Protein AF-A0A1J3DGW9-F1 (afdb_monomer_lite)

Foldseek 3Di:
DDDPCVQQPVNHHDDDDDDDPVRVVVVCLQQNDQVGGHPNDPPHHDDDDPDPDPPPVCVCPDPVNVVPDDDDDPDDDDDDDDDDCVPDVVSVCVVPVCVVVVVVVVVVVVVVVVVVVVVVVVVVVVPDDPDDPDDPPDDDD

Secondary structure (DSSP, 8-state):
---HHHHSGGG-S-------HHHHHHHHHHH--SSS--SSSTT--PPPPS-S---HHHHHTSHHHHTTSPPP-----PPPP---TTT-HHHHHHH-TTHHHHHHHHHHHHHHHHHHHHHHHHHHHHTS-------------

Organism: Noccaea caerulescens (NCBI:txid107243)

pLDDT: mean 89.02, std 14.02, range [41.22, 98.06]

Radius of gyration: 49.37 Å; chains: 1; bounding box: 120×62×108 Å

Structure (mmCIF, N/CA/C/O backbone):
data_AF-A0A1J3DGW9-F1
#
_entry.id   AF-A0A1J3DGW9-F1
#
loop_
_atom_site.group_PDB
_atom_site.id
_atom_site.type_symbol
_atom_site.label_atom_id
_atom_site.label_alt_id
_atom_site.label_comp_id
_atom_site.label_asym_id
_atom_site.label_entity_id
_atom_site.label_seq_id
_atom_site.pdbx_PDB_ins_code
_atom_site.Cartn_x
_atom_site.Cartn_y
_atom_site.Cartn_z
_atom_site.occupancy
_atom_site.B_iso_or_equiv
_atom_site.auth_seq_id
_atom_site.auth_comp_id
_atom_site.auth_asym_id
_atom_site.auth_atom_id
_atom_site.pdbx_PDB_model_num
ATOM 1 N N . ARG A 1 1 ? -18.770 4.989 34.427 1.00 80.56 1 ARG A N 1
ATOM 2 C CA . ARG A 1 1 ? -19.145 5.461 33.067 1.00 80.56 1 ARG A CA 1
ATOM 3 C C . ARG A 1 1 ? -17.875 5.576 32.226 1.00 80.56 1 ARG A C 1
ATOM 5 O O . ARG A 1 1 ? -16.929 6.198 32.694 1.00 80.56 1 ARG A O 1
ATOM 12 N N . LEU A 1 2 ? -17.825 4.946 31.049 1.00 92.38 2 LEU A N 1
ATOM 13 C CA . LEU A 1 2 ? -16.669 5.014 30.141 1.00 92.38 2 LEU A CA 1
ATOM 14 C C . LEU A 1 2 ? -16.665 6.357 29.399 1.00 92.38 2 LEU A C 1
ATOM 16 O O . LEU A 1 2 ? -17.708 6.779 28.906 1.00 92.38 2 LEU A O 1
ATOM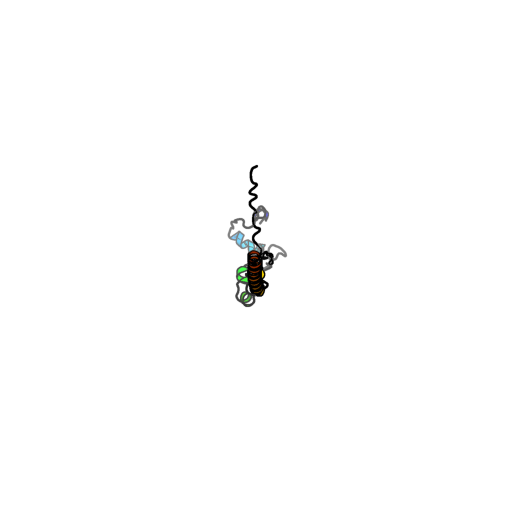 20 N N . SER A 1 3 ? -15.515 7.033 29.356 1.00 93.94 3 SER A N 1
ATOM 21 C CA . SER A 1 3 ? -15.342 8.330 28.689 1.00 93.94 3 SER A CA 1
ATOM 22 C C . SER A 1 3 ? -14.301 8.217 27.586 1.00 93.94 3 SER A C 1
ATOM 24 O O . SER A 1 3 ? -13.206 7.708 27.830 1.00 93.94 3 SER A O 1
ATOM 26 N N . LEU A 1 4 ? -14.625 8.736 26.399 1.00 93.56 4 LEU A N 1
ATOM 27 C CA . LEU A 1 4 ? -13.731 8.712 25.244 1.00 93.56 4 LEU A CA 1
ATOM 28 C C . LEU A 1 4 ? -12.419 9.455 25.522 1.00 93.56 4 LEU A C 1
ATOM 30 O O . LEU A 1 4 ? -11.361 8.928 25.217 1.00 93.56 4 LEU A O 1
ATOM 34 N N . LEU A 1 5 ? -12.470 10.611 26.194 1.00 94.94 5 LEU A N 1
ATOM 35 C CA . LEU A 1 5 ? -11.279 11.407 26.529 1.00 94.94 5 LEU A CA 1
ATOM 36 C C . LEU A 1 5 ? -10.296 10.651 27.433 1.00 94.94 5 LEU A C 1
ATOM 38 O O . LEU A 1 5 ? -9.091 10.879 27.384 1.00 94.94 5 LEU A O 1
ATOM 42 N N . LYS A 1 6 ? -10.813 9.738 28.265 1.00 94.44 6 LYS A N 1
ATOM 43 C CA . LYS A 1 6 ? -9.981 8.870 29.102 1.00 94.44 6 LYS A CA 1
ATOM 44 C C . LYS A 1 6 ? -9.493 7.650 28.324 1.00 94.44 6 LYS A C 1
ATOM 46 O O . LYS A 1 6 ? -8.365 7.234 28.539 1.00 94.44 6 LYS A O 1
ATOM 51 N N . LEU A 1 7 ? -10.302 7.074 27.439 1.00 95.38 7 LEU A N 1
ATOM 52 C CA . LEU A 1 7 ? -9.917 5.893 26.658 1.00 95.38 7 LEU A CA 1
ATOM 53 C C . LEU A 1 7 ? -8.910 6.213 25.544 1.00 95.38 7 LEU A C 1
ATOM 55 O O . LEU A 1 7 ? -8.008 5.417 25.313 1.00 95.38 7 LEU A O 1
ATOM 59 N N . ALA A 1 8 ? -9.046 7.372 24.901 1.00 96.69 8 ALA A N 1
ATOM 60 C CA . ALA A 1 8 ? -8.216 7.826 23.791 1.00 96.69 8 ALA A CA 1
ATOM 61 C C . ALA A 1 8 ? -7.712 9.263 24.038 1.00 96.69 8 ALA A C 1
ATOM 63 O O . ALA A 1 8 ? -8.203 10.213 23.415 1.00 96.69 8 ALA A O 1
ATOM 64 N N . PRO A 1 9 ? -6.771 9.463 24.983 1.00 95.94 9 PRO A N 1
ATOM 65 C CA . PRO A 1 9 ? -6.213 10.784 25.255 1.00 95.94 9 PRO A CA 1
ATOM 66 C C . PRO A 1 9 ? -5.512 11.328 24.003 1.00 95.94 9 PRO A C 1
ATOM 68 O O . PRO A 1 9 ? -4.694 10.650 23.380 1.00 95.94 9 PRO A O 1
ATOM 71 N N . GLY A 1 10 ? -5.880 12.543 23.592 1.00 95.25 10 GLY A N 1
ATOM 72 C CA . GLY A 1 10 ? -5.375 13.148 22.355 1.00 95.25 10 GLY A CA 1
ATOM 73 C C . GLY A 1 10 ? -5.770 12.400 21.073 1.00 95.25 10 GLY A C 1
ATOM 74 O O . GLY A 1 10 ? -5.121 12.591 20.054 1.00 95.25 10 GLY A O 1
ATOM 75 N N . GLY A 1 11 ? -6.784 11.526 21.116 1.00 96.06 11 GLY A N 1
ATOM 76 C CA . GLY A 1 11 ? -7.261 10.775 19.948 1.00 96.06 11 GLY A CA 1
ATOM 77 C C . GLY A 1 11 ? -6.479 9.498 19.618 1.00 96.06 11 GLY A C 1
ATOM 78 O O . GLY A 1 11 ? -6.795 8.842 18.629 1.00 96.06 11 GLY A O 1
ATOM 79 N N . HIS A 1 12 ? -5.501 9.103 20.437 1.00 96.94 12 HIS A N 1
ATOM 80 C CA . HIS A 1 12 ? -4.731 7.876 20.221 1.00 96.94 12 HIS A CA 1
ATOM 81 C C . HIS A 1 12 ? -5.476 6.650 20.760 1.00 96.94 12 HIS A C 1
ATOM 83 O O . HIS A 1 12 ? -5.920 6.634 21.908 1.00 96.94 12 HIS A O 1
ATOM 89 N N . LEU A 1 13 ? -5.603 5.610 19.937 1.00 95.12 13 LEU A N 1
ATOM 90 C CA . LEU A 1 13 ? -6.203 4.331 20.324 1.00 95.12 13 LEU A CA 1
ATOM 91 C C . LEU A 1 13 ? -5.194 3.470 21.105 1.00 95.12 13 LEU A C 1
ATOM 93 O O . LEU A 1 13 ? -3.987 3.640 20.965 1.00 95.12 13 LEU A O 1
ATOM 97 N N . GLY A 1 14 ? -5.689 2.511 21.896 1.00 94.19 14 GLY A N 1
ATOM 98 C CA . GLY A 1 14 ? -4.836 1.497 22.535 1.00 94.19 14 GLY A CA 1
ATOM 99 C C . GLY A 1 14 ? -4.302 1.853 23.926 1.00 94.19 14 GLY A C 1
ATOM 100 O O . GLY A 1 14 ? -3.221 1.407 24.301 1.00 94.19 14 GLY A O 1
ATOM 101 N N . ARG A 1 15 ? -5.043 2.631 24.727 1.00 95.75 15 ARG A N 1
ATOM 102 C CA . ARG A 1 15 ? -4.690 2.841 26.139 1.00 95.75 15 ARG A CA 1
ATOM 103 C C . ARG A 1 15 ? -4.704 1.511 26.901 1.00 95.75 15 ARG A C 1
ATOM 105 O O . ARG A 1 15 ? -5.672 0.760 26.818 1.00 95.75 15 ARG A O 1
ATOM 112 N N . PHE A 1 16 ? -3.672 1.269 27.707 1.00 96.56 16 PHE A N 1
ATOM 113 C CA . PHE A 1 16 ? -3.643 0.140 28.636 1.00 96.56 16 PHE A CA 1
ATOM 114 C C . PHE A 1 16 ? -4.740 0.299 29.705 1.00 96.56 16 PHE A C 1
ATOM 116 O O . PHE A 1 16 ? -4.782 1.305 30.421 1.00 96.56 16 PHE A O 1
ATOM 123 N N . LEU A 1 17 ? -5.653 -0.6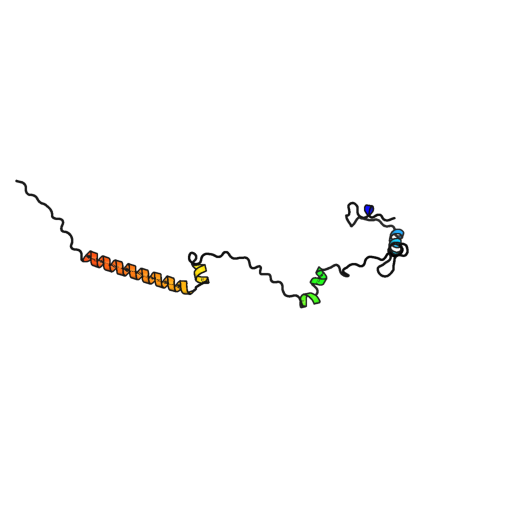74 29.783 1.00 95.31 17 LEU A N 1
ATOM 124 C CA . LEU A 1 17 ? -6.796 -0.687 30.697 1.00 95.31 17 LEU A CA 1
ATOM 125 C C . LEU A 1 17 ? -6.695 -1.877 31.644 1.00 95.31 17 LEU A C 1
ATOM 127 O O . LEU A 1 17 ? -6.398 -2.990 31.220 1.00 95.31 17 LEU A O 1
ATOM 131 N N . VAL A 1 18 ? -7.022 -1.640 32.910 1.00 96.31 18 VAL A N 1
ATOM 132 C CA . VAL A 1 18 ? -7.157 -2.689 33.922 1.00 96.31 18 VAL A CA 1
ATOM 133 C C . VAL A 1 18 ? -8.641 -2.868 34.220 1.00 96.31 18 VAL A C 1
ATOM 135 O O . VAL A 1 18 ? -9.327 -1.904 34.563 1.00 96.31 18 VAL A O 1
ATOM 138 N N . TRP A 1 19 ? -9.136 -4.095 34.077 1.00 96.88 19 TRP A N 1
ATOM 139 C CA . TRP A 1 19 ? -10.536 -4.449 34.304 1.00 96.88 19 TRP A CA 1
ATOM 140 C C . TRP A 1 19 ? -10.671 -5.360 35.519 1.00 96.88 19 TRP A C 1
ATOM 142 O O . TRP A 1 19 ? -9.903 -6.304 35.684 1.00 96.88 19 TRP A O 1
ATOM 152 N N . THR A 1 20 ? -11.685 -5.118 36.348 1.00 98.06 20 THR A N 1
ATOM 153 C CA . THR A 1 20 ? -12.170 -6.131 37.290 1.00 98.06 20 THR A CA 1
ATOM 154 C C . THR A 1 20 ? -13.090 -7.103 36.551 1.00 98.06 20 THR A C 1
ATOM 156 O O . THR A 1 20 ? -13.744 -6.719 35.579 1.00 98.06 20 THR A O 1
ATOM 159 N N . LYS A 1 21 ? -13.189 -8.353 37.023 1.00 97.56 21 LYS A N 1
ATOM 160 C CA . LYS A 1 21 ? -14.033 -9.393 36.404 1.00 97.56 21 LYS A CA 1
ATOM 161 C C . LYS A 1 21 ? -15.468 -8.908 36.147 1.00 97.56 21 LYS A C 1
ATOM 163 O O . LYS A 1 21 ? -15.945 -8.942 35.018 1.00 97.56 2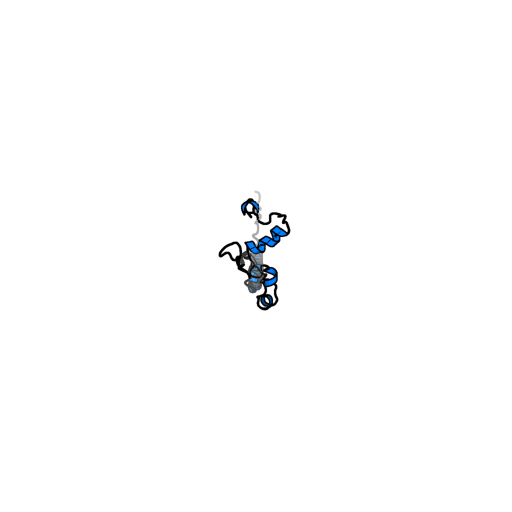1 LYS A O 1
ATOM 168 N N . SER A 1 22 ? -16.108 -8.354 37.176 1.00 97.12 22 SER A N 1
ATOM 169 C CA . SER A 1 22 ? -17.487 -7.859 37.094 1.00 97.12 22 SER A CA 1
ATOM 170 C C . SER A 1 22 ? -17.654 -6.653 36.167 1.00 97.12 22 SER A C 1
ATOM 172 O O . SER A 1 22 ? -18.731 -6.447 35.610 1.00 97.12 22 SER A O 1
ATOM 174 N N . ALA A 1 23 ? -16.616 -5.831 35.987 1.00 96.19 23 ALA A N 1
ATOM 175 C CA . ALA A 1 23 ? -16.660 -4.728 35.033 1.00 96.19 23 ALA A CA 1
ATOM 176 C C . ALA A 1 23 ? -16.570 -5.227 33.585 1.00 96.19 23 ALA A C 1
ATOM 178 O O . ALA A 1 23 ? -17.227 -4.653 32.720 1.00 96.19 23 ALA A O 1
ATOM 179 N N . PHE A 1 24 ? -15.795 -6.287 33.336 1.00 95.88 24 PHE A N 1
ATOM 180 C CA . PHE A 1 24 ? -15.665 -6.898 32.015 1.00 95.88 24 PHE A CA 1
ATOM 181 C C . PHE A 1 24 ? -16.963 -7.592 31.583 1.00 95.88 24 PHE A C 1
ATOM 183 O O . PHE A 1 24 ? -17.452 -7.338 30.487 1.00 95.88 24 PHE A O 1
ATOM 190 N N . GLU A 1 25 ? -17.586 -8.368 32.475 1.00 95.38 25 GLU A N 1
ATOM 191 C CA . GLU A 1 25 ? -18.879 -9.030 32.221 1.00 95.38 25 GLU A CA 1
ATOM 192 C C . GLU A 1 25 ? -20.000 -8.021 31.913 1.00 95.38 25 GLU A C 1
ATOM 194 O O . GLU A 1 25 ? -20.832 -8.238 31.036 1.00 95.38 25 GLU A O 1
ATOM 199 N N . LYS A 1 26 ? -19.988 -6.851 32.566 1.00 94.88 26 LYS A N 1
ATOM 200 C CA . LYS A 1 26 ? -20.957 -5.773 32.300 1.00 94.88 26 LYS A CA 1
ATOM 201 C C . LYS A 1 26 ? -20.810 -5.115 30.922 1.00 94.88 26 LYS A C 1
ATOM 203 O O . LYS A 1 26 ? -21.689 -4.347 30.540 1.00 94.88 26 LYS A O 1
ATOM 208 N N . LEU A 1 27 ? -19.729 -5.341 30.171 1.00 94.31 27 LEU A N 1
ATOM 209 C CA . LEU A 1 27 ? -19.592 -4.745 28.836 1.00 94.31 27 LEU A CA 1
ATOM 210 C C . LEU A 1 27 ? -20.612 -5.316 27.849 1.00 94.31 27 LEU A C 1
ATOM 212 O O . LEU A 1 27 ? -21.141 -4.557 27.035 1.00 94.31 27 LEU A O 1
ATOM 216 N N . GLU A 1 28 ? -20.921 -6.609 27.953 1.00 93.69 28 GLU A N 1
ATOM 217 C CA . GLU A 1 28 ? -21.881 -7.272 27.070 1.00 93.69 28 GLU A CA 1
ATOM 218 C C . GLU A 1 28 ? -23.303 -6.740 27.284 1.00 93.69 28 GLU A C 1
ATOM 220 O O . GLU A 1 28 ? -23.972 -6.410 26.313 1.00 93.69 28 GLU A O 1
ATOM 225 N N . SER A 1 29 ? -23.746 -6.510 28.524 1.00 93.94 29 SER A N 1
ATOM 226 C CA . SER A 1 29 ? -25.071 -5.907 28.768 1.00 93.94 29 SER A CA 1
ATOM 227 C C . SER A 1 29 ? -25.153 -4.440 28.320 1.00 93.94 29 SER A C 1
ATOM 229 O O . SER A 1 29 ? -26.190 -3.965 27.848 1.00 93.94 29 SER A O 1
ATOM 231 N N . VAL A 1 30 ? -24.042 -3.697 28.415 1.00 94.38 30 VAL A N 1
ATOM 232 C CA . VAL A 1 30 ? -23.983 -2.286 28.001 1.00 94.38 30 VAL A CA 1
ATOM 233 C C . VAL A 1 30 ? -23.978 -2.126 26.481 1.00 94.38 30 VAL A C 1
ATOM 235 O O . VAL A 1 30 ? -24.601 -1.188 25.980 1.00 94.38 30 VAL A O 1
ATOM 238 N N . TYR A 1 31 ? -23.260 -2.968 25.738 1.00 94.69 31 TYR A N 1
ATOM 239 C CA . TYR A 1 31 ? -23.056 -2.788 24.292 1.00 94.69 31 TYR A CA 1
ATOM 240 C C . TYR A 1 31 ? -23.733 -3.849 23.419 1.00 94.69 31 TYR A C 1
ATOM 242 O O . TYR A 1 31 ? -23.997 -3.564 22.253 1.00 94.69 31 TYR A O 1
ATOM 250 N N . GLY A 1 32 ? -24.067 -5.009 23.972 1.00 94.31 32 GLY A N 1
ATOM 251 C CA . GLY A 1 32 ? -24.538 -6.171 23.229 1.00 94.31 32 GLY A CA 1
ATOM 252 C C . GLY A 1 32 ? -23.404 -6.906 22.513 1.00 94.31 32 GLY A C 1
ATOM 253 O O . GLY A 1 32 ? -22.216 -6.670 22.751 1.00 94.31 32 GLY A O 1
ATOM 254 N N . SER A 1 33 ? -23.796 -7.783 21.596 1.00 92.38 33 SER A N 1
ATOM 255 C CA . SER A 1 33 ? -22.913 -8.502 20.680 1.00 92.38 33 SER A CA 1
ATOM 256 C C . SER A 1 33 ? -23.302 -8.201 19.226 1.00 92.38 33 SER A C 1
ATOM 258 O O . SER A 1 33 ? -24.165 -7.369 18.944 1.00 92.38 33 SER A O 1
ATOM 260 N N . PHE A 1 34 ? -22.666 -8.867 18.261 1.00 90.75 34 PHE A N 1
ATOM 261 C CA . PHE A 1 34 ? -23.092 -8.778 16.860 1.00 90.75 34 PHE A CA 1
ATOM 262 C C . PHE A 1 34 ? -24.417 -9.503 16.576 1.00 90.75 34 PHE A C 1
ATOM 264 O O . PHE A 1 34 ? -25.003 -9.298 15.513 1.00 90.75 34 PHE A O 1
ATOM 271 N N . GLU A 1 35 ? -24.881 -10.343 17.498 1.00 90.94 35 GLU A N 1
ATOM 272 C CA . GLU A 1 35 ? -26.127 -11.108 17.381 1.00 90.94 35 GLU A CA 1
ATOM 273 C C . GLU A 1 35 ? -27.220 -10.549 18.296 1.00 90.94 35 GLU A C 1
ATOM 275 O O . GLU A 1 35 ? -28.392 -10.543 17.927 1.00 90.94 35 GLU A O 1
ATOM 280 N N . LYS A 1 36 ? -26.836 -10.046 19.477 1.00 92.50 36 LYS A N 1
ATOM 281 C CA . LYS A 1 36 ? -27.754 -9.540 20.500 1.00 92.50 36 LYS A CA 1
ATOM 282 C C . LYS A 1 36 ? -27.641 -8.017 20.634 1.00 92.50 36 LYS A C 1
ATOM 284 O O . LYS A 1 36 ? -26.530 -7.519 20.821 1.00 92.50 36 LYS A O 1
ATOM 289 N N . PRO A 1 37 ? -28.753 -7.262 20.570 1.00 92.75 37 PRO A N 1
ATOM 290 C CA . PRO A 1 37 ? -28.733 -5.816 20.784 1.00 92.75 37 PRO A CA 1
ATOM 291 C C . PRO A 1 37 ? -28.384 -5.462 22.239 1.00 92.75 37 PRO A C 1
ATOM 293 O O . PRO A 1 37 ? -28.430 -6.310 23.127 1.00 92.75 37 PRO A O 1
ATOM 296 N N . SER A 1 38 ? -28.042 -4.196 22.488 1.00 94.88 38 SER A N 1
ATOM 297 C CA . SER A 1 38 ? -27.756 -3.713 23.844 1.00 94.88 38 SER A CA 1
ATOM 298 C C . SER A 1 38 ? -29.003 -3.723 24.734 1.00 94.88 38 SER A C 1
ATOM 300 O O . SER A 1 38 ? -30.066 -3.257 24.324 1.00 94.88 38 SER A O 1
ATOM 302 N N . GLU A 1 39 ? -28.846 -4.180 25.979 1.00 93.44 39 GLU A N 1
ATOM 303 C CA . GLU A 1 39 ? -29.903 -4.142 26.997 1.00 93.44 39 GLU A CA 1
ATOM 304 C C . GLU A 1 39 ? -30.039 -2.742 27.610 1.00 93.44 39 GLU A C 1
ATOM 306 O O . GLU A 1 39 ? -31.141 -2.246 27.836 1.00 93.44 39 GLU A O 1
ATOM 311 N N . MET A 1 40 ? -28.907 -2.078 27.874 1.00 92.69 40 MET A N 1
ATOM 312 C CA . MET A 1 40 ? -28.896 -0.788 28.572 1.00 92.69 40 MET A CA 1
ATOM 313 C C . MET A 1 40 ? -29.064 0.419 27.646 1.00 92.69 40 MET A C 1
ATOM 315 O O . MET A 1 40 ? -29.583 1.457 28.060 1.00 92.69 40 MET A O 1
ATOM 319 N N . LYS A 1 41 ? -28.580 0.336 26.403 1.00 93.00 41 LYS A N 1
ATOM 320 C CA . LYS A 1 41 ? -28.617 1.449 25.450 1.00 93.00 41 LYS A CA 1
ATOM 321 C C . LYS A 1 41 ? -29.738 1.234 24.446 1.00 93.00 41 LYS A C 1
ATOM 323 O O . LYS A 1 41 ? -29.601 0.486 23.482 1.00 93.00 41 LYS A O 1
ATOM 328 N N . LYS A 1 42 ? -30.834 1.962 24.649 1.00 93.69 42 LYS A N 1
ATOM 329 C CA . LYS A 1 42 ? -32.011 1.910 23.779 1.00 93.69 42 LYS A CA 1
ATOM 330 C C . LYS A 1 42 ? -31.642 2.188 22.316 1.00 93.69 42 LYS A C 1
ATOM 332 O O . LYS A 1 42 ? -31.108 3.249 22.003 1.00 93.69 42 LYS A O 1
ATOM 337 N N . GLY A 1 43 ? -31.956 1.236 21.437 1.00 91.69 43 GLY A N 1
ATOM 338 C CA . GLY A 1 43 ? -31.741 1.350 19.989 1.00 91.69 43 GLY A CA 1
ATOM 339 C C . GLY A 1 43 ? -30.278 1.273 19.543 1.00 91.69 43 GLY A C 1
ATOM 340 O O . GLY A 1 43 ? -29.989 1.544 18.381 1.00 91.69 43 GLY A O 1
ATOM 341 N N . TYR A 1 44 ? -29.347 0.927 20.436 1.00 94.62 44 TYR A N 1
ATOM 342 C CA . TYR A 1 44 ? -27.940 0.785 20.081 1.00 94.62 44 TYR A CA 1
ATOM 343 C C . TYR A 1 44 ? -27.637 -0.625 19.566 1.00 94.62 44 TYR A C 1
ATOM 345 O O . TYR A 1 44 ? -27.960 -1.623 20.212 1.00 94.62 44 TYR A O 1
ATOM 353 N N . VAL A 1 45 ? -26.948 -0.684 18.427 1.00 93.56 45 VAL A N 1
ATOM 354 C CA . VAL A 1 45 ? -26.422 -1.911 17.823 1.00 93.56 45 VAL A CA 1
ATOM 355 C C . VAL A 1 45 ? -24.945 -1.699 17.513 1.00 93.56 45 VAL A C 1
ATOM 357 O O . VAL A 1 45 ? -24.533 -0.597 17.135 1.00 93.56 45 VAL A O 1
ATOM 360 N N . LEU A 1 46 ? -24.141 -2.752 17.676 1.00 94.00 46 LEU A N 1
ATOM 361 C CA . LEU A 1 46 ? -22.722 -2.713 17.347 1.00 94.00 46 LEU A CA 1
ATOM 362 C C . LEU A 1 46 ? -22.519 -2.372 15.855 1.00 94.00 46 LEU A C 1
ATOM 364 O O . LEU A 1 46 ? -23.144 -3.003 14.996 1.00 94.00 46 LEU A O 1
ATOM 368 N N . PRO A 1 47 ? -21.642 -1.407 15.516 1.00 94.06 47 PRO A N 1
ATOM 369 C CA . PRO A 1 47 ? -21.338 -1.093 14.126 1.00 94.06 47 PRO A CA 1
ATOM 370 C C . PRO A 1 47 ? -20.806 -2.319 13.380 1.00 94.06 47 PRO A C 1
ATOM 372 O O . PRO A 1 47 ? -19.869 -2.975 13.836 1.00 94.06 47 PRO A O 1
ATOM 375 N N . ARG A 1 48 ? -21.379 -2.617 12.210 1.00 92.56 48 ARG A N 1
ATOM 376 C CA . ARG A 1 48 ? -20.881 -3.688 11.341 1.00 92.56 48 ARG A CA 1
ATOM 377 C C . ARG A 1 48 ? -19.606 -3.222 10.631 1.00 92.56 48 ARG A C 1
ATOM 379 O O . ARG A 1 48 ? -19.619 -2.142 10.033 1.00 92.56 48 ARG A O 1
ATOM 386 N N . PRO A 1 49 ? -18.509 -3.999 10.672 1.00 94.56 49 PRO A N 1
ATOM 387 C CA . PRO A 1 49 ? -17.321 -3.657 9.908 1.00 94.56 49 PRO A CA 1
ATOM 388 C C . PRO A 1 49 ? -17.628 -3.753 8.409 1.00 94.56 49 PRO A C 1
ATOM 390 O O . PRO A 1 49 ? -18.400 -4.606 7.976 1.00 94.56 49 PRO A O 1
ATOM 393 N N . LYS A 1 50 ? -17.008 -2.882 7.603 1.00 95.19 50 LYS A N 1
ATOM 394 C CA . LYS A 1 50 ? -17.173 -2.905 6.136 1.00 95.19 50 LYS A CA 1
ATOM 395 C C . LYS A 1 50 ? -16.626 -4.185 5.498 1.00 95.19 50 LYS A C 1
ATOM 397 O O . LYS A 1 50 ? -17.061 -4.561 4.417 1.00 95.19 50 LYS A O 1
ATOM 402 N N . MET A 1 51 ? -15.662 -4.824 6.155 1.00 94.38 51 MET A N 1
ATOM 403 C CA . MET A 1 51 ? -15.043 -6.075 5.733 1.00 94.38 51 MET A CA 1
ATOM 404 C C . MET A 1 51 ? -15.109 -7.074 6.882 1.00 94.38 51 MET A C 1
ATOM 406 O O . MET A 1 51 ? -14.848 -6.708 8.026 1.00 94.38 51 MET A O 1
ATOM 410 N N . VAL A 1 52 ? -15.434 -8.330 6.577 1.00 92.81 52 VAL A N 1
ATOM 411 C CA . VAL A 1 52 ? -15.453 -9.412 7.574 1.00 92.81 52 VAL A CA 1
ATOM 412 C C . VAL A 1 52 ? -14.025 -9.792 7.978 1.00 92.81 52 VAL A C 1
ATOM 414 O O . VAL A 1 52 ? -13.709 -9.859 9.160 1.00 92.81 52 VAL A O 1
ATOM 417 N N . ASN A 1 53 ? -13.147 -9.978 6.990 1.00 93.38 53 ASN A N 1
ATOM 418 C CA . ASN A 1 53 ? -11.729 -10.265 7.188 1.00 93.38 53 ASN A CA 1
ATOM 419 C C . ASN A 1 53 ? -10.908 -8.997 6.920 1.00 93.38 53 ASN A C 1
ATOM 421 O O . ASN A 1 53 ? -10.973 -8.449 5.822 1.00 93.38 53 ASN A O 1
ATOM 425 N N . ALA A 1 54 ? -10.129 -8.547 7.905 1.00 94.50 54 ALA A N 1
ATOM 426 C CA . ALA A 1 54 ? -9.252 -7.380 7.766 1.00 94.50 54 ALA A CA 1
ATOM 427 C C . ALA A 1 54 ? -7.877 -7.711 7.150 1.00 94.50 54 ALA A C 1
ATOM 429 O O . ALA A 1 54 ? -7.171 -6.809 6.705 1.00 94.50 54 ALA A O 1
ATOM 430 N N . ASP A 1 55 ? -7.491 -8.990 7.121 1.00 95.56 55 ASP A N 1
ATOM 431 C CA . ASP A 1 55 ? -6.210 -9.432 6.566 1.00 95.56 55 ASP A CA 1
ATOM 432 C C . ASP A 1 55 ? -6.269 -9.509 5.034 1.00 95.56 55 ASP A C 1
ATOM 434 O O . ASP A 1 55 ? -6.623 -10.532 4.441 1.00 95.56 55 ASP A O 1
ATOM 438 N N . LEU A 1 56 ? -5.929 -8.388 4.399 1.00 94.50 56 LEU A N 1
ATOM 439 C CA . LEU A 1 56 ? -5.854 -8.277 2.946 1.00 94.50 56 LEU A CA 1
ATOM 440 C C . LEU A 1 56 ? -4.728 -9.123 2.354 1.00 94.50 56 LEU A C 1
ATOM 442 O O . LEU A 1 56 ? -4.885 -9.620 1.244 1.00 94.50 56 LEU A O 1
ATOM 446 N N . ALA A 1 57 ? -3.613 -9.298 3.066 1.00 95.69 57 ALA A N 1
ATOM 447 C CA . ALA A 1 57 ? -2.472 -10.049 2.552 1.00 95.69 57 ALA A CA 1
ATOM 448 C C . ALA A 1 57 ? -2.840 -11.524 2.372 1.00 95.69 57 ALA A C 1
ATOM 450 O O . ALA A 1 57 ? -2.541 -12.110 1.333 1.00 95.69 57 ALA A O 1
ATOM 451 N N . ARG A 1 58 ? -3.564 -12.099 3.339 1.00 95.88 58 ARG A N 1
ATOM 452 C CA . ARG A 1 58 ? -4.087 -13.463 3.220 1.00 95.88 58 ARG A CA 1
ATOM 453 C C . ARG A 1 58 ? -5.070 -13.609 2.064 1.00 95.88 58 ARG A C 1
ATOM 455 O O . ARG A 1 58 ? -4.996 -14.596 1.347 1.00 95.88 58 ARG A O 1
ATOM 462 N N . ILE A 1 59 ? -5.978 -12.647 1.890 1.00 95.56 59 ILE A N 1
ATOM 463 C CA . ILE A 1 59 ? -6.962 -12.682 0.798 1.00 95.56 59 ILE A CA 1
ATOM 464 C C . ILE A 1 59 ? -6.248 -12.590 -0.552 1.00 95.56 59 ILE A C 1
ATOM 466 O O . ILE A 1 59 ? -6.470 -13.428 -1.410 1.00 95.56 59 ILE A O 1
ATOM 470 N N . ILE A 1 60 ? -5.359 -11.609 -0.729 1.00 95.25 60 ILE A N 1
ATOM 471 C CA . ILE A 1 60 ? -4.630 -11.386 -1.986 1.00 95.25 60 ILE A CA 1
ATOM 472 C C . ILE A 1 60 ? -3.799 -12.611 -2.375 1.00 95.25 60 ILE A C 1
ATOM 474 O O . ILE A 1 60 ? -3.739 -12.945 -3.553 1.00 95.25 60 ILE A O 1
ATOM 478 N N . ASN A 1 61 ? -3.169 -13.276 -1.407 1.00 95.12 61 ASN A N 1
ATOM 479 C CA . ASN A 1 61 ? -2.299 -14.424 -1.654 1.00 95.12 61 ASN A CA 1
ATOM 480 C C . ASN A 1 61 ? -3.041 -15.770 -1.665 1.00 95.12 61 ASN A C 1
ATOM 482 O O . ASN A 1 61 ? -2.383 -16.806 -1.661 1.00 95.12 61 ASN A O 1
ATOM 486 N N . SER A 1 62 ? -4.375 -15.774 -1.641 1.00 96.69 62 SER A N 1
ATOM 487 C CA . SER A 1 62 ? -5.149 -17.011 -1.700 1.00 96.69 62 SER A CA 1
ATOM 488 C C . SER A 1 62 ? -5.184 -17.577 -3.125 1.00 96.69 62 SER A C 1
ATOM 490 O O . SER A 1 62 ? -5.123 -16.829 -4.108 1.00 96.69 62 SER A O 1
ATOM 492 N N . ASP A 1 63 ? -5.285 -18.901 -3.246 1.00 97.00 63 ASP A N 1
ATOM 493 C CA . ASP A 1 63 ? -5.235 -19.599 -4.538 1.00 97.00 63 ASP A CA 1
ATOM 494 C C . ASP A 1 63 ? -6.395 -19.195 -5.460 1.00 97.00 63 ASP A C 1
ATOM 496 O O . ASP A 1 63 ? -6.240 -19.106 -6.680 1.00 97.00 63 ASP A O 1
ATOM 500 N N . GLU A 1 64 ? -7.557 -18.877 -4.888 1.00 95.44 64 GLU A N 1
ATOM 501 C CA . GLU A 1 64 ? -8.739 -18.441 -5.631 1.00 95.44 64 GLU A CA 1
ATOM 502 C C . GLU A 1 64 ? -8.495 -17.122 -6.369 1.00 95.44 64 GLU A C 1
ATOM 504 O O . GLU A 1 64 ? -8.997 -16.935 -7.477 1.00 95.44 64 GLU A O 1
ATOM 509 N N . LEU A 1 65 ? -7.709 -16.210 -5.784 1.00 95.38 65 LEU A N 1
ATOM 510 C CA . LEU A 1 65 ? -7.322 -14.972 -6.455 1.00 95.38 65 LEU A CA 1
ATOM 511 C C . LEU A 1 65 ? -6.099 -15.179 -7.347 1.00 95.38 65 LEU A C 1
ATOM 513 O O . LEU A 1 65 ? -6.116 -14.774 -8.510 1.00 95.38 65 LEU A O 1
ATOM 517 N N . GLN A 1 66 ? -5.050 -15.827 -6.841 1.00 96.69 66 GLN A N 1
ATOM 518 C CA . GLN A 1 66 ? -3.792 -15.982 -7.576 1.00 96.69 66 GLN A CA 1
ATOM 519 C C . GLN A 1 66 ? -3.928 -16.846 -8.838 1.00 96.69 66 GLN A C 1
ATOM 521 O O . GLN A 1 66 ? -3.187 -16.632 -9.793 1.00 96.69 66 GLN A O 1
ATOM 526 N N . SER A 1 67 ? -4.904 -17.757 -8.899 1.00 96.56 67 SER A N 1
ATOM 527 C CA . SER A 1 67 ? -5.201 -18.540 -10.110 1.00 96.56 67 SER A CA 1
ATOM 528 C C . SER A 1 67 ? -5.771 -17.711 -11.269 1.00 96.56 67 SER A C 1
ATOM 530 O O . SER A 1 67 ? -5.636 -18.106 -12.427 1.00 96.56 67 SER A O 1
ATOM 532 N N . VAL A 1 68 ? -6.386 -16.558 -10.983 1.00 96.50 68 VAL A N 1
ATOM 533 C CA . VAL A 1 68 ? -7.030 -15.686 -11.984 1.00 96.50 68 VAL A CA 1
ATOM 534 C C . VAL A 1 68 ? -6.199 -14.432 -12.276 1.00 96.50 68 VAL A C 1
ATOM 536 O O . VAL A 1 68 ? -6.307 -13.832 -13.350 1.00 96.50 68 VAL A O 1
ATOM 539 N N . VAL A 1 69 ? -5.366 -14.009 -11.325 1.00 96.62 69 VAL A N 1
ATOM 540 C CA . VAL A 1 69 ? -4.540 -12.805 -11.448 1.00 96.62 69 VAL A CA 1
ATOM 541 C C . VAL A 1 69 ? -3.494 -12.971 -12.554 1.00 96.62 69 VAL A C 1
ATOM 543 O O . VAL A 1 69 ? -2.815 -13.987 -12.680 1.00 96.62 69 VAL A O 1
ATOM 546 N N . ARG A 1 70 ? -3.341 -11.926 -13.373 1.00 95.00 70 ARG A N 1
ATOM 547 C CA . ARG A 1 70 ? -2.287 -11.875 -14.391 1.00 95.00 70 ARG A CA 1
ATOM 548 C C . ARG A 1 70 ? -0.918 -11.723 -13.720 1.00 95.00 70 ARG A C 1
ATOM 550 O O . ARG A 1 70 ? -0.810 -10.972 -12.749 1.00 95.00 70 ARG A O 1
ATOM 557 N N . PRO A 1 71 ? 0.137 -12.362 -14.254 1.00 92.25 71 PRO A N 1
ATOM 558 C CA . PRO A 1 71 ? 1.479 -12.211 -13.714 1.00 92.25 71 PRO A CA 1
ATOM 559 C C . PRO A 1 71 ? 1.937 -10.751 -13.778 1.00 92.25 71 PRO A C 1
ATOM 561 O O . PRO A 1 71 ? 1.580 -9.999 -14.685 1.00 92.25 71 PRO A O 1
ATOM 564 N N . ILE A 1 72 ? 2.756 -10.361 -12.804 1.00 91.44 72 ILE A N 1
ATOM 565 C CA . ILE A 1 72 ? 3.263 -8.994 -12.681 1.00 91.44 72 ILE A CA 1
ATOM 566 C C . ILE A 1 72 ? 4.257 -8.698 -13.812 1.00 91.44 72 ILE A C 1
ATOM 568 O O . ILE A 1 72 ? 5.268 -9.389 -13.958 1.00 91.44 72 ILE A O 1
ATOM 572 N N . GLU A 1 73 ? 4.024 -7.615 -14.554 1.00 91.38 73 GLU A N 1
ATOM 573 C CA . GLU A 1 73 ? 4.992 -7.061 -15.502 1.00 91.38 73 GLU A CA 1
ATOM 574 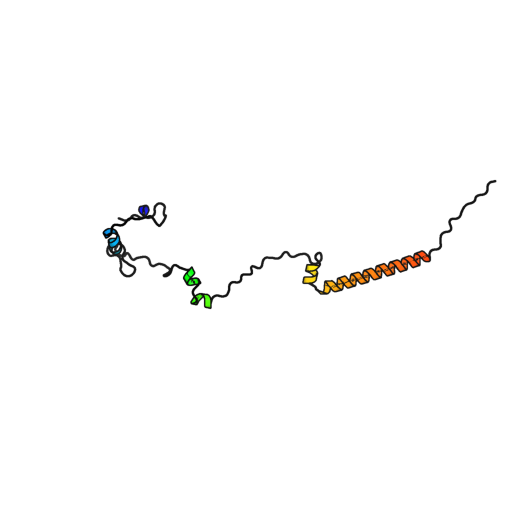C C . GLU A 1 73 ? 6.089 -6.301 -14.741 1.00 91.38 73 GLU A C 1
ATOM 576 O O . GLU A 1 73 ? 5.863 -5.223 -14.193 1.00 91.38 73 GLU A O 1
ATOM 581 N N . LYS A 1 74 ? 7.297 -6.871 -14.679 1.00 90.12 74 LYS A N 1
ATOM 582 C CA . LYS A 1 74 ? 8.437 -6.268 -13.957 1.00 90.12 74 LYS A CA 1
ATOM 583 C C . LYS A 1 74 ? 9.185 -5.211 -14.775 1.00 90.12 74 LYS A C 1
ATOM 585 O O . LYS A 1 74 ? 9.987 -4.452 -14.227 1.00 90.12 74 LYS A O 1
ATOM 590 N N . ASP A 1 75 ? 8.932 -5.154 -16.077 1.00 88.00 75 ASP A N 1
ATOM 591 C CA . ASP A 1 75 ? 9.730 -4.366 -17.008 1.00 88.00 75 ASP A CA 1
ATOM 592 C C . ASP A 1 75 ? 9.229 -2.923 -17.102 1.00 88.00 75 ASP A C 1
ATOM 594 O O . ASP A 1 75 ? 8.405 -2.560 -17.942 1.00 88.00 75 ASP A O 1
ATOM 598 N N . ALA A 1 76 ? 9.798 -2.048 -16.273 1.00 86.62 76 ALA A N 1
ATOM 599 C CA . ALA A 1 76 ? 9.631 -0.610 -16.440 1.00 86.62 76 ALA A CA 1
ATOM 600 C C . ALA A 1 76 ? 10.474 -0.111 -17.630 1.00 86.62 76 ALA A C 1
ATOM 602 O O . ALA A 1 76 ? 11.689 0.086 -17.524 1.00 86.62 76 ALA A O 1
ATOM 603 N N . LYS A 1 77 ? 9.833 0.138 -18.780 1.00 87.38 77 LYS A N 1
ATOM 604 C CA . LYS A 1 77 ? 10.493 0.744 -19.950 1.00 87.38 77 LYS A CA 1
ATOM 605 C C . LYS A 1 77 ? 10.867 2.197 -19.651 1.00 87.38 77 LYS A C 1
ATOM 607 O O . LYS A 1 77 ? 10.027 3.092 -19.690 1.00 87.38 77 LYS A O 1
ATOM 612 N N . ARG A 1 78 ? 12.147 2.447 -19.375 1.00 89.38 78 ARG A N 1
ATOM 613 C CA . ARG A 1 78 ? 12.684 3.811 -19.264 1.00 89.38 78 ARG A CA 1
ATOM 614 C C . ARG A 1 78 ? 12.919 4.409 -20.648 1.00 89.38 78 ARG A C 1
ATOM 616 O O . ARG A 1 78 ? 13.330 3.709 -21.574 1.00 89.38 78 ARG A O 1
ATOM 623 N N . SER A 1 79 ? 12.701 5.717 -20.770 1.00 90.31 79 SER A N 1
ATOM 624 C CA . SER A 1 79 ? 13.046 6.447 -21.990 1.00 90.31 79 SER A CA 1
ATOM 625 C C . SER A 1 79 ? 14.550 6.344 -22.248 1.00 90.31 79 SER A C 1
ATOM 627 O O . SER A 1 79 ? 15.368 6.661 -21.382 1.00 90.31 79 SER A O 1
ATOM 629 N N . VAL A 1 80 ? 14.917 5.867 -23.437 1.00 89.38 80 VAL A N 1
ATOM 630 C CA . VAL A 1 80 ? 16.315 5.759 -23.859 1.00 89.38 80 VAL A CA 1
ATOM 631 C C . VAL A 1 80 ? 16.714 7.050 -24.565 1.00 89.38 80 VAL A C 1
ATOM 633 O O . VAL A 1 80 ? 15.993 7.540 -25.434 1.00 89.38 80 VAL A O 1
ATOM 636 N N . LEU A 1 81 ? 17.894 7.586 -24.243 1.00 91.12 81 LEU A N 1
ATOM 637 C CA . LEU A 1 81 ? 18.430 8.761 -24.926 1.00 91.12 81 LEU A CA 1
ATOM 638 C C . LEU A 1 81 ? 18.606 8.487 -26.430 1.00 91.12 81 LEU A C 1
ATOM 640 O O . LEU A 1 81 ? 19.396 7.627 -26.838 1.00 91.12 81 LEU A O 1
ATOM 644 N N . LYS A 1 82 ? 17.915 9.267 -27.267 1.00 91.75 82 LYS A N 1
ATOM 645 C CA . LYS A 1 82 ? 18.015 9.189 -28.729 1.00 91.75 82 LYS A CA 1
ATOM 646 C C . LYS A 1 82 ? 19.321 9.827 -29.212 1.00 91.75 82 LYS A C 1
ATOM 648 O O . LYS A 1 82 ? 19.403 11.028 -29.452 1.00 91.75 82 LYS A O 1
ATOM 653 N N . LYS A 1 83 ? 20.362 9.010 -29.364 1.00 94.75 83 LYS A N 1
ATOM 654 C CA . LYS A 1 83 ? 21.652 9.427 -29.938 1.00 94.75 83 LYS A CA 1
ATOM 655 C C . LYS A 1 83 ? 21.506 9.728 -31.438 1.00 94.75 83 LYS A C 1
ATOM 657 O O . LYS A 1 83 ? 20.777 9.032 -32.140 1.00 94.75 83 LYS A O 1
ATOM 662 N N . ASN A 1 84 ? 22.224 10.735 -31.940 1.00 94.94 84 ASN A N 1
ATOM 663 C CA . ASN A 1 84 ? 22.203 11.103 -33.360 1.00 94.94 84 ASN A CA 1
ATOM 664 C C . ASN A 1 84 ? 22.891 10.014 -34.227 1.00 94.94 84 ASN A C 1
ATOM 666 O O . ASN A 1 84 ? 24.096 9.809 -34.053 1.00 94.94 84 ASN A O 1
ATOM 670 N N . PRO A 1 85 ? 22.190 9.357 -35.174 1.00 95.06 85 PRO A N 1
ATOM 671 C CA . PRO A 1 85 ? 22.757 8.294 -36.014 1.00 95.06 85 PRO A CA 1
ATOM 672 C C . PRO A 1 85 ? 23.851 8.774 -36.973 1.00 95.06 85 PRO A C 1
ATOM 674 O O . PRO A 1 85 ? 24.820 8.065 -37.206 1.00 95.06 85 PRO A O 1
ATOM 677 N N . LEU A 1 86 ? 23.763 10.005 -37.480 1.00 91.81 86 LEU A N 1
ATOM 678 C CA . LEU A 1 86 ? 24.764 10.546 -38.409 1.00 91.81 86 LEU A CA 1
ATOM 679 C C . LEU A 1 86 ? 26.124 10.747 -37.727 1.00 91.81 86 LEU A C 1
ATOM 681 O O . LEU A 1 86 ? 27.167 10.651 -38.368 1.00 91.81 86 LEU A O 1
ATOM 685 N N . LYS A 1 87 ? 26.108 10.999 -36.412 1.00 93.38 87 LYS A N 1
ATOM 686 C CA . LYS A 1 87 ? 27.315 11.142 -35.587 1.00 93.38 87 LYS A CA 1
ATOM 687 C C . LYS A 1 87 ? 27.728 9.831 -34.908 1.00 93.38 87 LYS A C 1
ATOM 689 O O . LYS A 1 87 ? 28.910 9.635 -34.645 1.00 93.38 87 LYS A O 1
ATOM 694 N N . ASN A 1 88 ? 26.788 8.929 -34.613 1.00 94.50 88 ASN A N 1
ATOM 695 C CA . ASN A 1 88 ? 27.049 7.679 -33.899 1.00 94.50 88 ASN A CA 1
ATOM 696 C C . ASN A 1 88 ? 26.856 6.451 -34.801 1.00 94.50 88 ASN A C 1
ATOM 698 O O . ASN A 1 88 ? 25.729 6.033 -35.071 1.00 94.50 88 ASN A O 1
ATOM 702 N N . LEU A 1 89 ? 27.971 5.822 -35.184 1.00 91.94 89 LEU A N 1
ATOM 703 C CA . LEU A 1 89 ? 27.978 4.665 -36.080 1.00 91.94 89 LEU A CA 1
ATOM 704 C C . LEU A 1 89 ? 27.142 3.492 -35.553 1.00 91.94 89 LEU A C 1
ATOM 706 O O . LEU A 1 89 ? 26.376 2.923 -36.317 1.00 91.94 89 LEU A O 1
ATOM 710 N N . ASN A 1 90 ? 27.227 3.148 -34.265 1.00 94.06 90 ASN A N 1
ATOM 711 C CA . ASN A 1 90 ? 26.497 1.997 -33.714 1.00 94.06 90 ASN A CA 1
ATOM 712 C C . ASN A 1 90 ? 24.981 2.195 -33.795 1.00 94.06 90 ASN A C 1
ATOM 714 O O . ASN A 1 90 ? 24.236 1.259 -34.073 1.00 94.06 90 ASN A O 1
ATOM 718 N N . VAL A 1 91 ? 24.525 3.431 -33.592 1.00 95.19 91 VAL A N 1
ATOM 719 C CA . VAL A 1 91 ? 23.109 3.789 -33.723 1.00 95.19 91 VAL A CA 1
ATOM 720 C C . VAL A 1 91 ? 22.693 3.753 -35.192 1.00 95.19 91 VAL A C 1
ATOM 722 O O . VAL A 1 91 ? 21.635 3.212 -35.498 1.00 95.19 91 VAL A O 1
ATOM 725 N N . MET A 1 92 ? 23.535 4.252 -36.104 1.00 95.50 92 MET A N 1
ATOM 726 C CA . MET A 1 92 ? 23.289 4.148 -37.545 1.00 95.50 92 MET A CA 1
ATOM 727 C C . MET A 1 92 ? 23.202 2.699 -38.007 1.00 95.50 92 MET A C 1
ATOM 729 O O . MET A 1 92 ? 22.316 2.374 -38.778 1.00 95.50 92 MET A O 1
ATOM 733 N N . LEU A 1 93 ? 24.079 1.824 -37.515 1.00 94.88 93 LEU A N 1
ATOM 734 C CA . LEU A 1 93 ? 24.084 0.405 -37.866 1.00 94.88 93 LEU A CA 1
ATOM 735 C C . LEU A 1 93 ? 22.876 -0.337 -37.295 1.00 94.88 93 LEU A C 1
ATOM 737 O O . LEU A 1 93 ? 22.319 -1.191 -37.977 1.00 94.88 93 LEU A O 1
ATOM 741 N N . LYS A 1 94 ? 22.443 0.014 -36.076 1.00 94.75 94 LYS A N 1
ATOM 742 C CA . LYS A 1 94 ? 21.206 -0.516 -35.489 1.00 94.75 94 LYS A CA 1
ATOM 743 C C . LYS A 1 94 ? 19.972 -0.130 -36.313 1.00 94.75 94 LYS A C 1
ATOM 745 O O . LYS A 1 94 ? 19.040 -0.918 -36.395 1.00 94.75 94 LYS A O 1
ATOM 750 N N . LEU A 1 95 ? 19.960 1.075 -36.888 1.00 94.81 95 LEU A N 1
ATOM 751 C CA . LEU A 1 95 ? 18.855 1.570 -37.717 1.00 94.81 95 LEU A CA 1
ATOM 752 C C . LEU A 1 95 ? 18.942 1.101 -39.176 1.00 94.81 95 LEU A C 1
ATOM 754 O O . LEU A 1 95 ? 17.919 0.833 -39.792 1.00 94.81 95 LEU A O 1
ATOM 758 N N . ASN A 1 96 ? 20.150 1.028 -39.733 1.00 95.31 96 ASN A N 1
ATOM 759 C CA . ASN A 1 96 ? 20.419 0.669 -41.117 1.00 95.31 96 ASN A CA 1
ATOM 760 C C . ASN A 1 96 ? 21.680 -0.219 -41.213 1.00 95.31 96 ASN A C 1
ATOM 762 O O . ASN A 1 96 ? 22.804 0.299 -41.236 1.00 95.31 96 ASN A O 1
ATOM 766 N N . PRO A 1 97 ? 21.524 -1.546 -41.350 1.00 95.62 97 PRO A N 1
ATOM 767 C CA . PRO A 1 97 ? 22.659 -2.462 -41.459 1.00 95.62 97 PRO A CA 1
ATOM 768 C C . PRO A 1 97 ? 23.480 -2.252 -42.745 1.00 95.62 97 PRO A C 1
ATOM 770 O O . PRO A 1 97 ? 24.703 -2.423 -42.732 1.00 95.62 97 PRO A O 1
ATOM 773 N N . TYR A 1 98 ? 22.850 -1.801 -43.836 1.00 95.31 98 TYR A N 1
ATOM 774 C CA . TYR A 1 98 ? 23.520 -1.513 -45.110 1.00 95.31 98 TYR A CA 1
ATOM 775 C C . TYR A 1 98 ? 24.444 -0.283 -45.037 1.00 95.31 98 TYR A C 1
ATOM 777 O O . TYR A 1 98 ? 25.356 -0.123 -45.848 1.00 95.31 98 TYR A O 1
ATOM 785 N N . ALA A 1 99 ? 24.310 0.573 -44.018 1.00 94.75 99 ALA A N 1
ATOM 786 C CA . ALA A 1 99 ? 25.234 1.692 -43.825 1.00 94.75 99 ALA A CA 1
ATOM 787 C C . ALA A 1 99 ? 26.698 1.227 -43.660 1.00 94.75 99 ALA A C 1
ATOM 789 O O . ALA A 1 99 ? 27.623 1.957 -44.022 1.00 94.75 99 ALA A O 1
ATOM 790 N N . LYS A 1 100 ? 26.925 -0.004 -43.172 1.00 93.88 100 LYS A N 1
ATOM 791 C CA . LYS A 1 100 ? 28.265 -0.603 -43.062 1.00 93.88 100 LYS A CA 1
ATOM 792 C C . LYS A 1 100 ? 28.904 -0.841 -44.428 1.00 93.88 100 LYS A C 1
ATOM 794 O O . LYS A 1 100 ? 30.065 -0.489 -44.632 1.00 93.88 100 LYS A O 1
ATOM 799 N N . THR A 1 101 ? 28.163 -1.459 -45.346 1.00 94.19 101 THR A N 1
ATOM 800 C CA . THR A 1 101 ? 28.647 -1.795 -46.690 1.00 94.19 101 THR A CA 1
ATOM 801 C C . THR A 1 101 ? 28.816 -0.534 -47.519 1.00 94.19 101 THR A C 1
ATOM 803 O O . THR A 1 101 ? 29.881 -0.346 -48.097 1.00 94.19 101 THR A O 1
ATOM 806 N N . ALA A 1 102 ? 27.839 0.376 -47.489 1.00 93.69 102 ALA A N 1
ATOM 807 C CA . ALA A 1 102 ? 27.915 1.654 -48.192 1.00 93.69 102 ALA A CA 1
ATOM 808 C C . ALA A 1 102 ? 29.158 2.461 -47.784 1.00 93.69 102 ALA A C 1
ATOM 810 O O . ALA A 1 102 ? 29.918 2.906 -48.643 1.00 93.69 102 ALA A O 1
ATOM 811 N N . ARG A 1 103 ? 29.431 2.566 -46.475 1.00 91.06 103 ARG A N 1
ATOM 812 C CA . ARG A 1 103 ? 30.628 3.248 -45.959 1.00 91.06 103 ARG A CA 1
ATOM 813 C C . ARG A 1 103 ? 31.925 2.534 -46.340 1.00 91.06 103 ARG A C 1
ATOM 815 O O . ARG A 1 103 ? 32.933 3.183 -46.594 1.00 91.06 103 ARG A O 1
ATOM 822 N N . ARG A 1 104 ? 31.929 1.199 -46.379 1.00 93.94 104 ARG A N 1
ATOM 823 C CA . ARG A 1 104 ? 33.102 0.436 -46.830 1.00 93.94 104 ARG A CA 1
ATOM 824 C C . ARG A 1 104 ? 33.381 0.678 -48.313 1.00 93.94 104 ARG A C 1
ATOM 826 O O . ARG A 1 104 ? 34.527 0.920 -48.670 1.00 93.94 104 ARG A O 1
ATOM 833 N N . MET A 1 105 ? 32.350 0.639 -49.153 1.00 95.50 105 MET A N 1
ATOM 834 C CA . MET A 1 105 ? 32.481 0.888 -50.590 1.00 95.50 105 MET A CA 1
ATOM 835 C C . MET A 1 105 ? 32.965 2.310 -50.872 1.00 95.50 105 MET A C 1
ATOM 837 O O . MET A 1 105 ? 33.864 2.482 -51.689 1.00 95.50 105 MET A O 1
ATOM 841 N N . SER A 1 106 ? 32.442 3.314 -50.157 1.00 93.12 106 SER A N 1
ATOM 842 C CA . SER A 1 106 ? 32.898 4.698 -50.324 1.00 93.12 106 SER A CA 1
ATOM 843 C C . SER A 1 106 ? 34.381 4.856 -49.976 1.00 93.12 106 SER A C 1
ATOM 845 O O . SER A 1 106 ? 35.118 5.471 -50.736 1.00 93.12 106 SER A O 1
ATOM 847 N N . LEU A 1 107 ? 34.845 4.237 -48.883 1.00 94.31 107 LEU A N 1
ATOM 848 C CA . LEU A 1 107 ? 36.257 4.283 -48.484 1.00 94.31 107 LEU A CA 1
ATOM 849 C C . LEU A 1 107 ? 37.187 3.629 -49.515 1.00 94.31 107 LEU A C 1
ATOM 851 O O . LEU A 1 107 ? 38.264 4.156 -49.784 1.00 94.31 107 LEU A O 1
ATOM 855 N N . LEU A 1 108 ? 36.779 2.496 -50.096 1.00 96.12 108 LEU A N 1
ATOM 856 C CA . LEU A 1 108 ? 37.554 1.826 -51.143 1.00 96.12 108 LEU A CA 1
ATOM 857 C C . LEU A 1 108 ? 37.633 2.686 -52.412 1.00 96.12 108 LEU A C 1
ATOM 859 O O . LEU A 1 108 ? 38.726 2.918 -52.926 1.00 96.12 108 LEU A O 1
ATOM 863 N N . ALA A 1 109 ? 36.501 3.237 -52.855 1.00 95.69 109 ALA A N 1
ATOM 864 C CA . ALA A 1 109 ? 36.451 4.126 -54.014 1.00 95.69 109 ALA A CA 1
ATOM 865 C C . ALA A 1 109 ? 37.287 5.406 -53.811 1.00 95.69 109 ALA A C 1
ATOM 867 O O . ALA A 1 109 ? 37.956 5.877 -54.733 1.00 95.69 109 ALA A O 1
ATOM 868 N N . ASP A 1 110 ? 37.289 5.969 -52.599 1.00 94.38 110 ASP A N 1
ATOM 869 C CA . ASP A 1 110 ? 38.107 7.136 -52.262 1.00 94.38 110 ASP A CA 1
ATOM 870 C C . ASP A 1 110 ? 39.608 6.809 -52.309 1.00 94.38 110 ASP A C 1
ATOM 872 O O . ASP A 1 110 ? 40.388 7.587 -52.868 1.00 94.38 110 ASP A O 1
ATOM 876 N N . ALA A 1 111 ? 40.016 5.643 -51.797 1.00 95.00 111 ALA A N 1
ATOM 877 C CA . ALA A 1 111 ? 41.403 5.183 -51.859 1.00 95.00 111 ALA A CA 1
ATOM 878 C C . ALA A 1 111 ? 41.886 5.003 -53.312 1.00 95.00 111 ALA A C 1
ATOM 880 O O . ALA A 1 111 ? 42.975 5.463 -53.670 1.00 95.00 111 ALA A O 1
ATOM 881 N N . GLU A 1 112 ? 41.058 4.412 -54.176 1.00 95.06 112 GLU A N 1
ATOM 882 C CA . GLU A 1 112 ? 41.341 4.269 -55.611 1.00 95.06 112 GLU A CA 1
ATOM 883 C C . GLU A 1 112 ? 41.444 5.628 -56.320 1.00 95.06 112 GLU A C 1
ATOM 885 O O . GLU A 1 112 ? 42.342 5.856 -57.143 1.00 95.06 112 GLU A O 1
ATOM 890 N N . ARG A 1 113 ? 40.574 6.583 -55.964 1.00 94.00 113 ARG A N 1
ATOM 891 C CA . ARG A 1 113 ? 40.619 7.949 -56.504 1.00 94.00 113 ARG A CA 1
ATOM 892 C C . ARG A 1 113 ? 41.907 8.672 -56.110 1.00 94.00 113 ARG A C 1
ATOM 894 O O . ARG A 1 113 ? 42.514 9.338 -56.949 1.00 94.00 113 ARG A O 1
ATOM 901 N N . VAL A 1 114 ? 42.348 8.541 -54.859 1.00 94.12 114 VAL A N 1
ATOM 902 C CA . VAL A 1 114 ? 43.606 9.145 -54.387 1.00 94.12 114 VAL A CA 1
ATOM 903 C C . VAL A 1 114 ? 44.806 8.521 -55.099 1.00 94.12 114 VAL A C 1
ATOM 905 O O . VAL A 1 114 ? 45.662 9.252 -55.603 1.00 94.12 114 VAL A O 1
ATOM 908 N N . LYS A 1 115 ? 44.841 7.188 -55.221 1.00 94.81 115 LYS A N 1
ATOM 909 C CA . LYS A 1 115 ? 45.912 6.470 -55.927 1.00 94.81 115 LYS A CA 1
ATOM 910 C C . LYS A 1 115 ? 46.019 6.906 -57.390 1.00 94.81 115 LYS A C 1
ATOM 912 O O . LYS A 1 115 ? 47.082 7.345 -57.826 1.00 94.81 115 LYS A O 1
ATOM 917 N N . SER A 1 116 ? 44.909 6.876 -58.126 1.00 93.19 116 SER A N 1
ATOM 918 C CA . SER A 1 116 ? 44.880 7.279 -59.540 1.00 93.19 116 SER A CA 1
ATOM 919 C C . SER A 1 116 ? 45.232 8.758 -59.746 1.00 93.19 116 SER A C 1
ATOM 921 O O . SER A 1 116 ? 45.899 9.106 -60.724 1.00 93.19 116 SER A O 1
ATOM 923 N N . LYS A 1 117 ? 44.842 9.649 -58.822 1.00 93.88 117 LYS A N 1
ATOM 924 C CA . LYS A 1 117 ? 45.256 11.060 -58.842 1.00 93.88 117 LYS A CA 1
ATOM 925 C C . LYS A 1 117 ? 46.768 11.205 -58.654 1.00 93.88 117 LYS A C 1
ATOM 927 O O . LYS A 1 117 ? 47.386 11.952 -59.412 1.00 93.88 117 LYS A O 1
ATOM 932 N N . ASN A 1 118 ? 47.361 10.489 -57.700 1.00 92.56 118 ASN A N 1
ATOM 933 C CA . ASN A 1 118 ? 48.804 10.523 -57.457 1.00 92.56 118 ASN A CA 1
ATOM 934 C C . ASN A 1 118 ? 49.592 9.981 -58.655 1.00 92.56 118 ASN A C 1
ATOM 936 O O . ASN A 1 118 ? 50.530 10.631 -59.099 1.00 92.56 118 ASN A O 1
ATOM 940 N N . GLU A 1 119 ? 49.168 8.871 -59.260 1.00 92.88 119 GLU A N 1
ATOM 941 C CA . GLU A 1 119 ? 49.802 8.331 -60.472 1.00 92.88 119 GLU A CA 1
ATOM 942 C C . GLU A 1 119 ? 49.745 9.316 -61.648 1.00 92.88 119 GLU A C 1
ATOM 944 O O . GLU A 1 119 ? 50.739 9.517 -62.351 1.00 92.88 119 GLU A O 1
ATOM 949 N N . LYS A 1 120 ? 48.599 9.981 -61.850 1.00 91.81 120 LYS A N 1
ATOM 950 C CA . LYS A 1 120 ? 48.459 11.036 -62.866 1.00 91.81 120 LYS A CA 1
ATOM 951 C C . LYS A 1 120 ? 49.380 12.225 -62.579 1.00 91.81 120 LYS A C 1
ATOM 953 O O . LYS A 1 120 ? 49.985 12.750 -63.513 1.00 91.81 120 LYS A O 1
ATOM 958 N N . LEU A 1 121 ? 49.493 12.652 -61.320 1.00 90.75 121 LEU A N 1
ATOM 959 C CA . LEU A 1 121 ? 50.405 13.725 -60.912 1.00 90.75 121 LEU A CA 1
ATOM 960 C C . LEU A 1 121 ? 51.871 13.335 -61.132 1.00 90.75 121 LEU A C 1
ATOM 962 O O . LEU A 1 121 ? 52.620 14.128 -61.691 1.00 90.75 121 LEU A O 1
ATOM 966 N N . GLU A 1 122 ? 52.270 12.113 -60.782 1.00 89.31 122 GLU A N 1
ATOM 967 C CA . GLU A 1 122 ? 53.629 11.605 -60.997 1.00 89.31 122 GLU A CA 1
ATOM 968 C C . GLU A 1 122 ? 53.991 11.518 -62.484 1.00 89.31 122 GLU A C 1
ATOM 970 O O . GLU A 1 122 ? 55.077 11.937 -62.881 1.00 89.31 122 GLU A O 1
ATOM 975 N N . ARG A 1 123 ? 53.071 11.064 -63.346 1.00 88.50 123 ARG A N 1
ATOM 976 C CA . ARG A 1 123 ? 53.275 11.106 -64.807 1.00 88.50 123 ARG A CA 1
ATOM 977 C C . ARG A 1 123 ? 53.471 12.537 -65.314 1.00 88.50 123 ARG A C 1
ATOM 979 O O . ARG A 1 123 ? 54.363 12.782 -66.120 1.00 88.50 123 ARG A O 1
ATOM 986 N N . LYS A 1 124 ? 52.679 13.495 -64.814 1.00 86.75 124 LYS A N 1
ATOM 987 C CA . LYS A 1 124 ? 52.841 14.920 -65.150 1.00 86.75 124 LYS A CA 1
ATOM 988 C C . LYS A 1 124 ? 54.181 15.485 -64.668 1.00 86.75 124 LYS A C 1
ATOM 990 O O . LYS A 1 124 ? 54.808 16.222 -65.418 1.00 86.75 124 LYS A O 1
ATOM 995 N N . ARG A 1 125 ? 54.636 1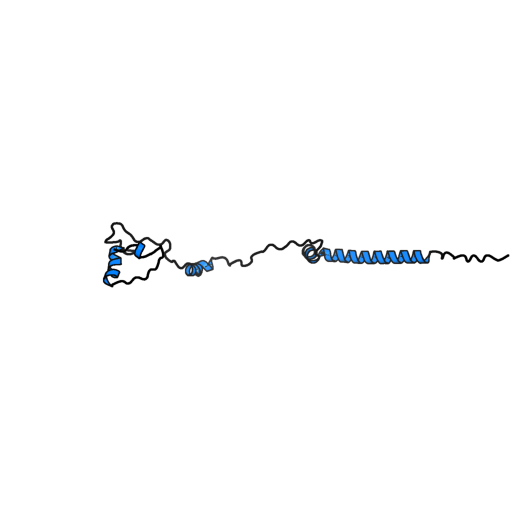5.120 -63.463 1.00 84.12 125 ARG A N 1
ATOM 996 C CA . ARG A 1 125 ? 55.947 15.521 -62.918 1.00 84.12 125 ARG A CA 1
ATOM 997 C C . ARG A 1 125 ? 57.111 14.974 -63.745 1.00 84.12 125 ARG A C 1
ATOM 999 O O . ARG A 1 125 ? 58.061 15.703 -63.992 1.00 84.12 125 ARG A O 1
ATOM 1006 N N . ARG A 1 126 ? 57.027 13.723 -64.214 1.00 79.81 126 ARG A N 1
ATOM 1007 C CA . ARG A 1 126 ? 58.055 13.110 -65.079 1.00 79.81 126 ARG A CA 1
ATOM 1008 C C . ARG A 1 126 ? 58.152 13.762 -66.459 1.00 79.81 126 ARG A C 1
ATOM 1010 O O . ARG A 1 126 ? 59.246 13.858 -66.996 1.00 79.81 126 ARG A O 1
ATOM 1017 N N . ASN A 1 127 ? 57.029 14.221 -67.011 1.00 72.00 127 ASN A N 1
ATOM 1018 C CA . ASN A 1 127 ? 56.971 14.822 -68.347 1.00 72.00 127 ASN A CA 1
ATOM 1019 C C . ASN A 1 127 ? 57.260 16.336 -68.367 1.00 72.00 127 ASN A C 1
ATOM 1021 O O . ASN A 1 127 ? 57.165 16.950 -69.428 1.00 72.00 127 ASN A O 1
ATOM 1025 N N . GLN A 1 128 ? 57.599 16.961 -67.233 1.00 65.50 128 GLN A N 1
ATOM 1026 C CA . GLN A 1 128 ? 58.035 18.358 -67.226 1.00 65.50 128 GLN A CA 1
ATOM 1027 C C . GLN A 1 128 ? 59.523 18.471 -67.606 1.00 65.50 128 GLN A C 1
ATOM 1029 O O . GLN A 1 128 ? 60.361 17.816 -66.981 1.00 65.50 128 GLN A O 1
ATOM 1034 N N . PRO A 1 129 ? 59.890 19.315 -68.589 1.00 59.53 129 PRO A N 1
ATOM 1035 C CA . PRO A 1 129 ? 61.289 19.561 -68.910 1.00 59.53 129 PRO A CA 1
ATOM 1036 C C . PRO A 1 129 ? 61.976 20.284 -67.743 1.00 59.53 129 PRO A C 1
ATOM 1038 O O . PRO A 1 129 ? 61.464 21.276 -67.221 1.00 59.53 129 PRO A O 1
ATOM 1041 N N . ARG A 1 130 ? 63.159 19.801 -67.334 1.00 54.66 130 ARG A N 1
ATOM 1042 C CA . ARG A 1 130 ? 64.019 20.505 -66.371 1.00 54.66 130 ARG A CA 1
ATOM 1043 C C . ARG A 1 130 ? 64.401 21.864 -66.965 1.00 54.66 130 ARG A C 1
ATOM 1045 O O . ARG A 1 130 ? 65.130 21.910 -67.954 1.00 54.66 130 ARG A O 1
ATOM 1052 N N . LEU A 1 131 ? 63.931 22.960 -66.367 1.00 50.75 131 LEU A N 1
ATOM 1053 C CA . LEU A 1 131 ? 64.434 24.302 -66.665 1.00 50.75 131 LEU A CA 1
ATOM 1054 C C . LEU A 1 131 ? 65.953 24.310 -66.425 1.00 50.75 131 LEU A C 1
ATOM 1056 O O . LEU A 1 131 ? 66.408 24.173 -65.290 1.00 50.75 131 LEU A O 1
ATOM 1060 N N . LYS A 1 132 ? 66.738 24.422 -67.506 1.00 42.97 132 LYS A N 1
ATOM 1061 C CA . LYS A 1 132 ? 68.189 24.625 -67.439 1.00 42.97 132 LYS A CA 1
ATOM 1062 C C . LYS A 1 132 ? 68.442 25.967 -66.747 1.00 42.97 132 LYS A C 1
ATOM 1064 O O . LYS A 1 132 ? 68.105 27.009 -67.302 1.00 42.97 132 LYS A O 1
ATOM 1069 N N . GLN A 1 133 ? 69.034 25.943 -65.555 1.00 48.06 133 GLN A N 1
ATOM 1070 C CA . GLN A 1 133 ? 69.661 27.131 -64.977 1.00 48.06 133 GLN A CA 1
ATOM 1071 C C . GLN A 1 133 ? 70.825 27.520 -65.899 1.00 48.06 133 GLN A C 1
ATOM 1073 O O . GLN A 1 133 ? 71.776 26.757 -66.049 1.00 48.06 133 GLN A O 1
ATOM 1078 N N . GLN A 1 134 ? 70.713 28.653 -66.593 1.00 44.16 134 GLN A N 1
ATOM 1079 C CA . GLN A 1 134 ? 71.814 29.203 -67.381 1.00 44.16 134 GLN A CA 1
ATOM 1080 C C . GLN A 1 134 ? 72.825 29.855 -66.432 1.00 44.16 134 GLN A C 1
ATOM 1082 O O . GLN A 1 134 ? 72.538 30.884 -65.821 1.00 44.16 134 GLN A O 1
ATOM 1087 N N . GLU A 1 135 ? 74.015 29.264 -66.330 1.00 47.06 135 GLU A N 1
ATOM 1088 C CA . GLU A 1 135 ? 75.210 29.933 -65.819 1.00 47.06 135 GLU A CA 1
ATOM 1089 C C . GLU A 1 135 ? 75.535 31.136 -66.720 1.00 47.06 135 GLU A C 1
ATOM 1091 O O . GLU A 1 135 ? 75.963 30.976 -67.864 1.00 47.06 135 GLU A O 1
ATOM 1096 N N . LYS A 1 136 ? 75.358 32.361 -66.218 1.00 49.28 136 LYS A N 1
ATOM 1097 C CA . LYS A 1 136 ? 75.933 33.555 -66.849 1.00 49.28 136 LYS A CA 1
ATOM 1098 C C . LYS A 1 136 ? 77.411 33.656 -66.458 1.00 49.28 136 LYS A C 1
ATOM 1100 O O . LYS A 1 136 ? 77.747 34.314 -65.479 1.00 49.28 136 LYS A O 1
ATOM 1105 N N . ARG A 1 137 ? 78.303 33.016 -67.221 1.00 46.84 137 ARG A N 1
ATOM 1106 C CA . ARG A 1 137 ? 79.728 33.392 -67.252 1.00 46.84 137 ARG A CA 1
ATOM 1107 C C . ARG A 1 137 ? 79.873 34.631 -68.138 1.00 46.84 137 ARG A C 1
ATOM 1109 O O . ARG A 1 137 ? 79.865 34.519 -69.358 1.00 46.84 137 ARG A O 1
ATOM 1116 N N . GLY A 1 138 ? 79.949 35.805 -67.514 1.00 42.81 138 GLY A N 1
ATOM 1117 C CA . GLY A 1 138 ? 80.351 37.058 -68.154 1.00 42.81 138 GLY A CA 1
ATOM 1118 C C . GLY A 1 138 ? 81.860 37.243 -68.028 1.00 42.81 138 GLY A C 1
ATOM 1119 O O . GLY A 1 138 ? 82.390 37.333 -66.923 1.00 42.81 138 GLY A O 1
ATOM 1120 N N . THR A 1 139 ? 82.535 37.234 -69.169 1.00 43.34 139 THR A N 1
ATOM 1121 C CA . THR A 1 139 ? 83.970 37.431 -69.381 1.00 43.34 139 THR A CA 1
ATOM 1122 C C . THR A 1 139 ? 84.395 38.855 -69.004 1.00 43.34 139 THR A C 1
ATOM 1124 O O . THR A 1 139 ? 83.728 39.815 -69.376 1.00 43.34 139 THR A O 1
ATOM 1127 N N . ARG A 1 140 ? 85.519 38.984 -68.284 1.00 41.22 140 ARG A N 1
ATOM 1128 C CA . ARG A 1 140 ? 86.250 40.244 -68.067 1.00 41.22 140 ARG A CA 1
ATOM 1129 C C . ARG A 1 140 ? 86.880 40.719 -69.383 1.00 41.22 140 ARG A C 1
ATOM 1131 O O . ARG A 1 140 ? 87.630 39.946 -69.977 1.00 41.22 140 ARG A O 1
ATOM 1138 N N . GLN A 1 141 ? 86.643 41.976 -69.747 1.00 42.88 141 GLN A N 1
ATOM 1139 C CA . GLN A 1 141 ? 87.618 42.883 -70.362 1.00 42.88 141 GLN A CA 1
ATOM 1140 C C . GLN A 1 141 ? 87.441 44.253 -69.716 1.00 42.88 141 GLN A C 1
ATOM 1142 O O . GLN A 1 141 ? 86.269 44.604 -69.448 1.00 42.88 141 GLN A O 1
#

InterPro domains:
  IPR023574 Large ribosomal subunit protein uL4 domain superfamily [G3DSA:3.40.1370.10] (1-70)
  IPR023574 Large ribosomal subunit protein uL4 domain superfamily [SSF52166] (2-29)
  IPR025755 Large ribosomal subunit protein uL4, C-terminal domain [PF14374] (42-114)
  IPR045240 Large ribosomal subunit protein uL4, eukaryota/archaea [PTHR19431] (1-136)

Sequence (141 aa):
RLSLLKLAPGGHLGRFLVWTKSAFEKLESVYGSFEKPSEMKKGYVLPRPKMVNADLARIINSDELQ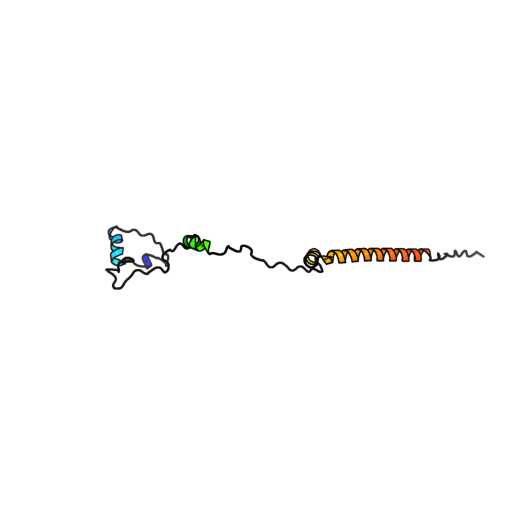SVVRPIEKDAKRSVLKKNPLKNLNVMLKLNPYAKTARRMSLLADAERVKSKNEKLERKRRNQPRLKQQEKRGTRQ